Protein AF-A0A261QJY0-F1 (afdb_monomer_lite)

Radius of gyration: 17.7 Å; chains: 1; bounding box: 54×15×42 Å

pLDDT: mean 77.88, std 12.26, range [44.16, 91.75]

Foldseek 3Di:
DVVLVVLLVQLVVLQVQLVVVLVVLVVVVVVVDDPVVSVVVSVPDCSPVSNVSSVVSNVCSVPPPPPPDDDDD

Sequence (73 aa):
MAFRLALFLIGFGLTVLGGVSCIMYLNLLTAGWTLKEYASFIIGRSECYLFIIGFVLMAISIYFPSKWKVEKI

Structure (mmCIF, N/CA/C/O backbone):
data_AF-A0A261QJY0-F1
#
_entry.id   AF-A0A261QJY0-F1
#
loop_
_atom_site.group_PDB
_atom_site.id
_atom_site.type_symbol
_atom_site.label_atom_id
_atom_site.label_alt_id
_atom_site.label_comp_id
_atom_site.label_asym_id
_atom_site.label_entity_id
_atom_site.label_seq_id
_atom_site.pdbx_PDB_ins_code
_atom_site.Cartn_x
_atom_site.Cartn_y
_atom_site.Cartn_z
_atom_site.occupancy
_atom_site.B_iso_or_equiv
_atom_site.auth_seq_id
_atom_site.auth_comp_id
_atom_site.auth_asym_id
_atom_site.auth_atom_id
_atom_site.pdbx_PDB_model_num
ATOM 1 N N . MET A 1 1 ? -10.729 -2.659 23.975 1.00 66.19 1 MET A N 1
ATOM 2 C CA . MET A 1 1 ? -9.424 -2.077 23.581 1.00 66.19 1 MET A CA 1
ATOM 3 C C . MET A 1 1 ? -8.595 -3.066 22.760 1.00 66.19 1 MET A C 1
ATOM 5 O O . MET A 1 1 ? -8.338 -2.777 21.601 1.00 66.19 1 MET A O 1
ATOM 9 N N . ALA A 1 2 ? -8.258 -4.248 23.298 1.00 74.06 2 ALA A N 1
ATOM 10 C CA . ALA A 1 2 ? -7.374 -5.227 22.642 1.00 74.06 2 ALA A CA 1
ATOM 11 C C . ALA A 1 2 ? -7.845 -5.720 21.258 1.00 74.06 2 ALA A C 1
ATOM 13 O O . ALA A 1 2 ? -7.037 -5.826 20.344 1.00 74.06 2 ALA A O 1
ATOM 14 N N . PHE A 1 3 ? -9.149 -5.938 21.062 1.00 76.88 3 PHE A N 1
ATOM 15 C CA . PHE A 1 3 ? -9.687 -6.400 19.773 1.00 76.88 3 PHE A CA 1
ATOM 16 C C . PHE A 1 3 ? -9.427 -5.422 18.610 1.00 76.88 3 PHE A C 1
ATOM 18 O O . PHE A 1 3 ? -9.123 -5.837 17.497 1.00 76.88 3 PHE A O 1
ATOM 25 N N . ARG A 1 4 ? -9.468 -4.109 18.878 1.00 74.56 4 ARG A N 1
ATOM 26 C CA . ARG A 1 4 ? -9.142 -3.069 17.885 1.00 74.56 4 ARG A CA 1
ATOM 27 C C . ARG A 1 4 ? -7.664 -3.067 17.529 1.00 74.56 4 ARG A C 1
ATOM 29 O O . ARG A 1 4 ? -7.314 -2.911 16.368 1.00 74.56 4 ARG A O 1
ATOM 36 N N . LEU A 1 5 ? -6.814 -3.245 18.540 1.00 81.94 5 LEU A N 1
ATOM 37 C CA . LEU A 1 5 ? -5.376 -3.343 18.341 1.00 81.94 5 LEU A CA 1
ATOM 38 C C . LEU A 1 5 ? -5.045 -4.573 17.488 1.00 81.94 5 LEU A C 1
ATOM 40 O O . LEU A 1 5 ? -4.260 -4.459 16.559 1.00 81.94 5 LEU A O 1
ATOM 44 N N . ALA A 1 6 ? -5.689 -5.715 17.749 1.00 85.38 6 ALA A N 1
ATOM 45 C CA . ALA A 1 6 ? -5.504 -6.938 16.971 1.00 85.38 6 ALA A CA 1
ATOM 46 C C . ALA A 1 6 ? -5.910 -6.762 15.498 1.00 85.38 6 ALA A C 1
ATOM 48 O O . ALA A 1 6 ? -5.135 -7.113 14.615 1.00 85.38 6 A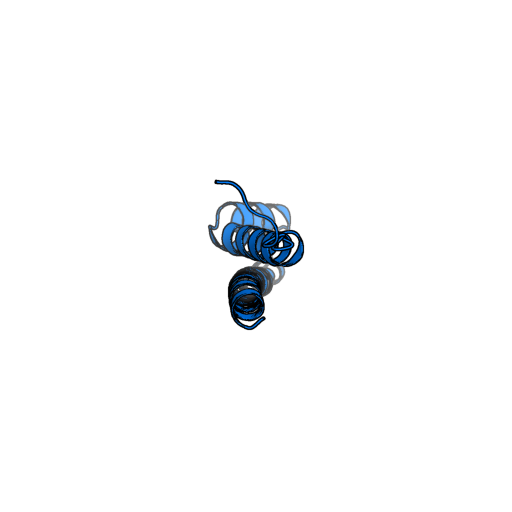LA A O 1
ATOM 49 N N . LEU A 1 7 ? -7.073 -6.160 15.216 1.00 82.19 7 LEU A N 1
ATOM 50 C CA . LEU A 1 7 ? -7.496 -5.860 13.839 1.00 82.19 7 LEU A CA 1
ATOM 51 C C . LEU A 1 7 ? -6.539 -4.893 13.132 1.00 82.19 7 LEU A C 1
ATOM 53 O O . LEU A 1 7 ? -6.192 -5.104 11.970 1.00 82.19 7 LEU A O 1
ATOM 57 N N . PHE A 1 8 ? -6.065 -3.872 13.846 1.00 85.94 8 PHE A N 1
ATOM 58 C CA . PHE A 1 8 ? -5.066 -2.944 13.329 1.00 85.94 8 PHE A CA 1
ATOM 59 C C . PHE A 1 8 ? -3.728 -3.642 13.037 1.00 85.94 8 PHE A C 1
ATOM 61 O O . PHE A 1 8 ? -3.172 -3.451 11.963 1.00 85.94 8 PHE A O 1
ATOM 68 N N . LEU A 1 9 ? -3.239 -4.496 13.943 1.00 88.44 9 LEU A N 1
ATOM 69 C CA . LEU A 1 9 ? -2.013 -5.289 13.780 1.00 88.44 9 LEU A CA 1
ATOM 70 C C . LEU A 1 9 ? -2.110 -6.269 12.601 1.00 88.44 9 LEU A C 1
ATOM 72 O O . LEU A 1 9 ? -1.141 -6.431 11.864 1.00 88.44 9 LEU A O 1
ATOM 76 N N . ILE A 1 10 ? -3.277 -6.883 12.388 1.00 89.25 10 ILE A N 1
ATOM 77 C CA . ILE A 1 10 ? -3.532 -7.762 11.238 1.00 89.25 10 ILE A CA 1
ATOM 78 C C . ILE A 1 10 ? -3.495 -6.961 9.928 1.00 89.25 10 ILE A C 1
ATOM 80 O O . ILE A 1 10 ? -2.805 -7.355 8.988 1.00 89.25 10 ILE A O 1
ATOM 84 N N . GLY A 1 11 ? -4.186 -5.816 9.867 1.00 89.75 11 GLY A N 1
ATOM 85 C CA . GLY A 1 11 ? -4.154 -4.933 8.696 1.00 89.75 11 GLY A CA 1
ATOM 86 C C . GLY A 1 11 ? -2.755 -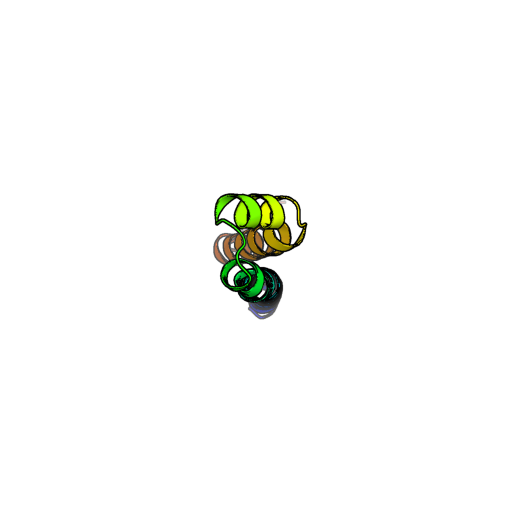4.369 8.420 1.00 89.75 11 GLY A C 1
ATOM 87 O O . GLY A 1 11 ? -2.319 -4.308 7.268 1.00 89.75 11 GLY A O 1
ATOM 88 N N . PHE A 1 12 ? -2.015 -4.038 9.479 1.00 89.19 12 PHE A N 1
ATOM 89 C CA . PHE A 1 12 ? -0.625 -3.605 9.409 1.00 89.19 12 PHE A CA 1
ATOM 90 C C . PHE A 1 12 ? 0.271 -4.704 8.833 1.00 89.19 12 PHE A C 1
ATOM 92 O O . PHE A 1 12 ? 1.006 -4.444 7.885 1.00 89.19 12 PHE A O 1
ATOM 99 N N . GLY A 1 13 ? 0.155 -5.943 9.318 1.00 91.75 13 GLY A N 1
ATOM 100 C CA . GLY A 1 13 ? 0.911 -7.085 8.797 1.00 91.75 13 GLY A CA 1
ATOM 101 C C . GLY A 1 13 ? 0.652 -7.347 7.311 1.00 91.75 13 GLY A C 1
ATOM 102 O O . GLY A 1 13 ? 1.604 -7.493 6.546 1.00 91.75 13 GLY A O 1
ATOM 103 N N . LEU A 1 14 ? -0.615 -7.323 6.874 1.00 88.94 14 LEU A N 1
ATOM 104 C CA . LEU A 1 14 ? -0.962 -7.452 5.450 1.00 88.94 14 LEU A CA 1
ATOM 105 C C . LEU A 1 14 ? -0.351 -6.334 4.595 1.00 88.94 14 LEU A C 1
ATOM 107 O O . LEU A 1 14 ? 0.158 -6.588 3.504 1.00 88.94 14 LEU A O 1
ATOM 111 N N . THR A 1 15 ? -0.379 -5.103 5.105 1.00 91.69 15 THR A N 1
ATOM 112 C CA . THR A 1 15 ? 0.174 -3.937 4.407 1.00 91.69 15 THR A CA 1
ATOM 113 C C . THR A 1 15 ? 1.693 -4.025 4.302 1.00 91.69 15 THR A C 1
ATOM 115 O O . THR A 1 15 ? 2.252 -3.774 3.239 1.00 91.69 15 THR A O 1
ATOM 118 N N . VAL A 1 16 ? 2.376 -4.438 5.373 1.00 91.69 16 VAL A N 1
ATOM 119 C CA . VAL A 1 16 ? 3.832 -4.631 5.368 1.00 91.69 16 VAL A CA 1
ATOM 120 C C . VAL A 1 16 ? 4.228 -5.736 4.389 1.00 91.69 16 VAL A C 1
ATOM 122 O O . VAL A 1 16 ? 5.158 -5.532 3.617 1.00 91.69 16 VAL A O 1
ATOM 125 N N . LEU A 1 17 ? 3.503 -6.858 4.344 1.00 90.38 17 LEU A N 1
ATOM 126 C CA . LEU A 1 17 ? 3.768 -7.941 3.387 1.00 90.38 17 LEU A CA 1
ATOM 127 C C . LEU A 1 17 ? 3.659 -7.461 1.931 1.00 90.38 17 LEU A C 1
ATOM 129 O O . LEU A 1 17 ? 4.587 -7.666 1.153 1.00 90.38 17 LEU A O 1
ATOM 133 N N . GLY A 1 18 ? 2.579 -6.755 1.578 1.00 88.12 18 GLY A N 1
ATOM 134 C CA . GLY A 1 18 ? 2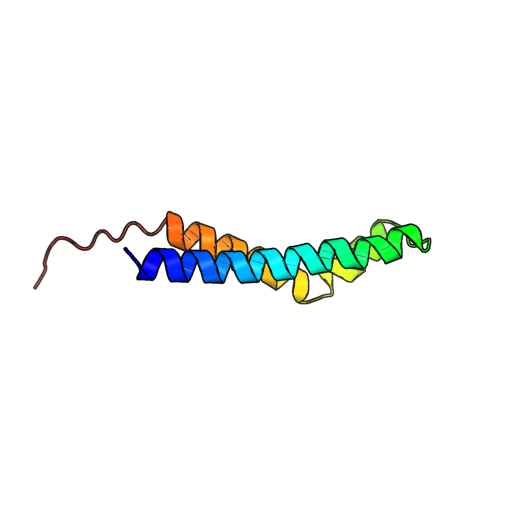.425 -6.186 0.234 1.00 88.12 18 GLY A CA 1
ATOM 135 C C . GLY A 1 18 ? 3.473 -5.112 -0.095 1.00 88.12 18 GLY A C 1
ATOM 136 O O . GLY A 1 18 ? 3.961 -5.039 -1.222 1.00 88.12 18 GLY A O 1
ATOM 137 N N . GLY A 1 19 ? 3.873 -4.307 0.895 1.00 88.31 19 GLY A N 1
ATOM 138 C CA . GLY A 1 19 ? 4.913 -3.287 0.744 1.00 88.31 19 GLY A CA 1
ATOM 139 C C . GLY A 1 19 ? 6.311 -3.876 0.530 1.00 88.31 19 GLY A C 1
ATOM 140 O O . GLY A 1 19 ? 7.049 -3.409 -0.335 1.00 88.31 19 GLY A O 1
ATOM 141 N N . VAL A 1 20 ? 6.665 -4.932 1.269 1.00 89.69 20 VAL A N 1
ATOM 142 C CA . VAL A 1 20 ? 7.946 -5.638 1.108 1.00 89.69 20 VAL A CA 1
ATOM 143 C C . VAL A 1 20 ? 8.025 -6.305 -0.264 1.00 89.69 20 VAL A C 1
ATOM 145 O O . VAL A 1 20 ? 9.059 -6.182 -0.918 1.00 89.69 20 VAL A O 1
ATOM 148 N N . SER A 1 21 ? 6.940 -6.920 -0.750 1.00 85.19 21 SER A N 1
ATOM 149 C CA . SER A 1 21 ? 6.880 -7.444 -2.122 1.00 85.19 21 SER A CA 1
ATOM 150 C C . SER A 1 21 ? 7.152 -6.352 -3.161 1.00 85.19 21 SER A C 1
ATOM 152 O O . SER A 1 21 ? 8.001 -6.545 -4.029 1.00 85.19 21 SER A O 1
ATOM 154 N N . CYS A 1 22 ? 6.525 -5.173 -3.042 1.00 83.69 22 CYS A N 1
ATOM 155 C CA . CYS A 1 22 ? 6.818 -4.038 -3.929 1.00 83.69 22 CYS A CA 1
ATOM 156 C C . CYS A 1 22 ? 8.308 -3.667 -3.925 1.00 83.69 22 CYS A C 1
ATOM 158 O O . CYS A 1 22 ? 8.895 -3.466 -4.985 1.00 83.69 22 CYS A O 1
ATOM 160 N N . ILE A 1 23 ? 8.942 -3.609 -2.749 1.00 87.56 23 ILE A N 1
ATOM 161 C CA . ILE A 1 23 ? 10.369 -3.275 -2.646 1.00 87.56 23 ILE A CA 1
ATOM 162 C C . ILE A 1 23 ? 11.237 -4.374 -3.269 1.00 87.56 23 ILE A C 1
ATOM 164 O O . ILE A 1 23 ? 12.212 -4.075 -3.951 1.00 87.56 23 ILE A O 1
ATOM 168 N N . MET A 1 24 ? 10.883 -5.644 -3.080 1.00 85.50 24 MET A N 1
ATOM 169 C CA . MET A 1 24 ? 11.638 -6.769 -3.632 1.00 85.50 24 MET A CA 1
ATOM 170 C C . MET A 1 24 ? 11.644 -6.751 -5.167 1.00 85.50 24 MET A C 1
ATOM 172 O O . MET A 1 24 ? 12.681 -7.001 -5.784 1.00 85.50 24 MET A O 1
ATOM 176 N N . TYR A 1 25 ? 10.524 -6.380 -5.793 1.00 81.50 25 TYR A N 1
ATOM 177 C CA . TYR A 1 25 ? 10.434 -6.285 -7.249 1.00 81.50 25 TYR A CA 1
ATOM 178 C C . TYR A 1 25 ? 11.136 -5.057 -7.841 1.00 81.50 25 TYR A C 1
ATOM 180 O O . TYR A 1 25 ? 11.415 -5.064 -9.040 1.00 81.50 25 TYR A O 1
ATOM 188 N N . LEU A 1 26 ? 11.492 -4.034 -7.046 1.00 82.81 26 LEU A N 1
ATOM 189 C CA . LEU A 1 26 ? 12.333 -2.923 -7.532 1.00 82.81 26 LEU A CA 1
ATOM 190 C C . LEU A 1 26 ? 13.668 -3.425 -8.091 1.00 82.81 26 LEU A C 1
ATOM 192 O O . LEU A 1 26 ? 14.256 -2.778 -8.955 1.00 82.81 26 LEU A O 1
ATOM 196 N N . ASN A 1 27 ? 14.124 -4.600 -7.650 1.00 86.06 27 ASN A N 1
ATOM 197 C CA . ASN A 1 27 ? 15.301 -5.256 -8.203 1.00 86.06 27 ASN A CA 1
ATOM 198 C C . ASN A 1 27 ? 15.180 -5.500 -9.725 1.00 86.06 27 ASN A C 1
ATOM 200 O O . ASN A 1 27 ? 16.152 -5.282 -10.446 1.00 86.06 27 ASN A O 1
ATOM 204 N N . LEU A 1 28 ? 13.988 -5.840 -10.241 1.00 79.81 28 LEU A N 1
ATOM 205 C CA . LEU A 1 28 ? 13.774 -6.032 -11.685 1.00 79.81 28 LEU A CA 1
ATOM 206 C C . LEU A 1 28 ? 13.979 -4.732 -12.471 1.00 79.81 28 LEU A C 1
ATOM 208 O O . LEU A 1 28 ? 14.460 -4.767 -13.602 1.00 79.81 28 LEU A O 1
ATOM 212 N N . LEU A 1 29 ? 13.662 -3.585 -11.866 1.00 81.56 29 LEU A N 1
ATOM 213 C CA . LEU A 1 29 ? 13.888 -2.281 -12.483 1.00 81.56 29 LEU A CA 1
ATOM 214 C C . LEU A 1 29 ? 15.387 -2.033 -12.712 1.00 81.56 29 LEU A C 1
ATOM 216 O O . LEU A 1 29 ? 15.801 -1.619 -13.792 1.00 81.56 29 LEU A O 1
ATOM 220 N N . THR A 1 30 ? 16.211 -2.361 -11.714 1.00 78.75 30 THR A N 1
ATOM 221 C CA . THR A 1 30 ? 17.677 -2.285 -11.805 1.00 78.75 30 THR A CA 1
ATOM 222 C C . THR A 1 30 ? 18.255 -3.325 -12.769 1.00 78.75 30 THR A C 1
ATOM 224 O O . THR A 1 30 ? 19.281 -3.072 -13.394 1.00 78.75 30 THR A O 1
ATOM 227 N N . ALA A 1 31 ? 17.585 -4.465 -12.954 1.00 83.44 31 ALA A N 1
ATOM 228 C CA . ALA A 1 31 ? 17.965 -5.493 -13.925 1.00 83.44 31 ALA A CA 1
ATOM 229 C C . ALA A 1 31 ? 17.723 -5.086 -15.398 1.00 83.44 31 ALA A C 1
ATOM 231 O O . ALA A 1 31 ? 17.989 -5.874 -16.303 1.00 83.44 31 ALA A O 1
ATOM 232 N N . GLY A 1 32 ? 17.236 -3.864 -15.651 1.00 82.88 32 GLY A N 1
ATOM 233 C CA . GLY A 1 32 ? 17.043 -3.311 -16.993 1.00 82.88 32 GLY A CA 1
ATOM 234 C C . GLY A 1 32 ? 15.594 -3.317 -17.480 1.00 82.88 32 GLY A C 1
ATOM 235 O O . GLY A 1 32 ? 15.346 -2.998 -18.642 1.00 82.88 32 GLY A O 1
ATOM 236 N N . TRP A 1 33 ? 14.624 -3.657 -16.623 1.00 79.88 33 TRP A N 1
ATOM 237 C CA . TRP A 1 33 ? 13.210 -3.553 -16.982 1.00 79.88 33 TRP A CA 1
ATOM 238 C C . TRP A 1 33 ? 12.738 -2.101 -16.982 1.00 79.88 33 TRP A C 1
ATOM 240 O O . TRP A 1 33 ? 13.104 -1.289 -16.133 1.00 79.88 33 TRP A O 1
ATOM 250 N N . THR A 1 34 ? 11.860 -1.768 -17.926 1.00 84.75 34 THR A N 1
ATOM 251 C CA . THR A 1 34 ? 11.245 -0.440 -17.992 1.00 84.75 34 THR A CA 1
ATOM 252 C C . THR A 1 34 ? 10.190 -0.277 -16.890 1.00 84.75 34 THR A C 1
ATOM 254 O O . THR A 1 34 ? 9.480 -1.223 -16.556 1.00 84.75 34 THR A O 1
ATOM 257 N N . LEU A 1 35 ? 9.997 0.947 -16.381 1.00 77.06 35 LEU A N 1
ATOM 258 C CA . LEU A 1 35 ? 8.960 1.273 -15.381 1.00 77.06 35 LEU A CA 1
ATOM 259 C C . LEU A 1 35 ? 7.546 0.800 -15.769 1.00 77.06 35 LEU A C 1
ATOM 261 O O . LEU A 1 35 ? 6.766 0.433 -14.893 1.00 77.06 35 LEU A O 1
ATOM 265 N N . LYS A 1 36 ? 7.218 0.775 -17.069 1.00 78.50 36 LYS A N 1
ATOM 266 C CA . LYS A 1 36 ? 5.934 0.256 -17.570 1.00 78.50 36 LYS A CA 1
ATOM 267 C C . LYS A 1 36 ? 5.781 -1.255 -17.369 1.00 78.50 36 LYS A C 1
ATOM 269 O O . LYS A 1 36 ? 4.727 -1.686 -16.911 1.00 78.50 36 LYS A O 1
ATOM 274 N N . GLU A 1 37 ? 6.824 -2.027 -17.666 1.00 79.56 37 GLU A N 1
ATOM 275 C CA . GLU A 1 37 ? 6.841 -3.488 -17.495 1.00 79.56 37 GLU A CA 1
ATOM 276 C C . GLU A 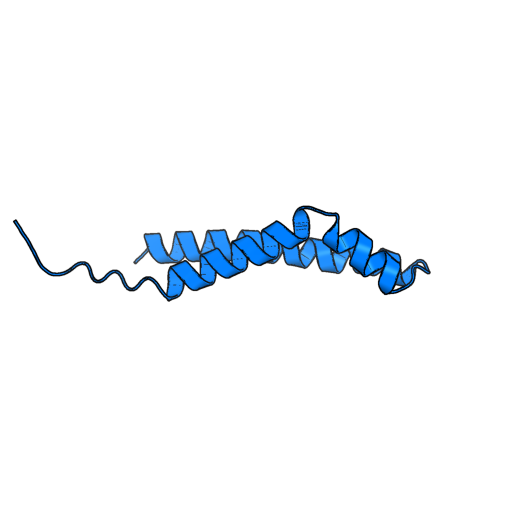1 37 ? 6.733 -3.846 -16.012 1.00 79.56 37 GLU A C 1
ATOM 278 O O . GLU A 1 37 ? 5.922 -4.680 -15.620 1.00 79.56 37 GLU A O 1
ATOM 283 N N . TYR A 1 38 ? 7.476 -3.126 -15.168 1.00 81.38 38 TYR A N 1
ATOM 284 C CA . TYR A 1 38 ? 7.407 -3.262 -13.717 1.00 81.38 38 TYR A CA 1
ATOM 285 C C . TYR A 1 38 ? 6.001 -2.983 -13.169 1.00 81.38 38 TYR A C 1
ATOM 287 O O . TYR A 1 38 ? 5.464 -3.795 -12.418 1.00 81.38 38 TYR A O 1
ATOM 295 N N . ALA A 1 39 ? 5.369 -1.875 -13.571 1.00 78.38 39 ALA A N 1
ATOM 296 C CA . ALA A 1 39 ? 4.022 -1.535 -13.117 1.00 78.38 39 ALA A CA 1
ATOM 297 C C . ALA A 1 39 ? 2.979 -2.565 -13.581 1.00 78.38 39 ALA A C 1
ATOM 299 O O . ALA A 1 39 ? 2.123 -2.965 -12.796 1.00 78.38 39 ALA A O 1
ATOM 300 N N . SER A 1 40 ? 3.068 -3.035 -14.830 1.00 79.56 40 SER A N 1
ATOM 301 C CA . SER A 1 40 ? 2.166 -4.069 -15.353 1.00 79.56 40 SER A CA 1
ATOM 302 C C . SER A 1 40 ? 2.345 -5.405 -14.619 1.00 79.56 40 SER A C 1
ATOM 304 O O . SER A 1 40 ? 1.359 -6.052 -14.264 1.00 79.56 40 SER A O 1
ATOM 306 N N . PHE A 1 41 ? 3.588 -5.766 -14.287 1.00 79.50 41 PHE A N 1
ATOM 307 C CA . PHE A 1 41 ? 3.916 -6.962 -13.511 1.00 79.50 41 PHE A CA 1
ATOM 308 C C . PHE A 1 41 ? 3.382 -6.898 -12.072 1.00 79.50 41 PHE A C 1
ATOM 310 O O . PHE A 1 41 ? 2.820 -7.871 -11.569 1.00 79.50 41 PHE A O 1
ATOM 317 N N . ILE A 1 42 ? 3.498 -5.735 -11.427 1.00 78.62 42 ILE A N 1
ATOM 318 C CA . ILE A 1 42 ? 2.991 -5.503 -10.069 1.00 78.62 42 ILE A CA 1
ATOM 319 C C . ILE A 1 42 ? 1.460 -5.538 -10.011 1.00 78.62 42 ILE A C 1
ATOM 321 O O . ILE A 1 42 ? 0.893 -6.108 -9.082 1.00 78.62 42 ILE A O 1
ATOM 325 N N . ILE A 1 43 ? 0.783 -4.980 -11.019 1.00 71.88 43 ILE A N 1
ATOM 326 C CA . ILE A 1 43 ? -0.685 -4.968 -11.108 1.00 71.88 43 ILE A CA 1
ATOM 327 C C . ILE A 1 43 ? -1.232 -6.375 -11.391 1.00 71.88 43 ILE A C 1
ATOM 329 O O . ILE A 1 43 ? -2.295 -6.734 -10.890 1.00 71.88 43 ILE A O 1
ATOM 333 N N . GLY A 1 44 ? -0.502 -7.193 -12.154 1.00 71.06 44 GLY A N 1
ATOM 334 C CA . GLY A 1 44 ? -0.867 -8.588 -12.418 1.00 71.06 44 GLY A CA 1
ATOM 335 C C . GLY A 1 44 ? -0.719 -9.521 -11.210 1.00 71.06 44 GLY A C 1
ATOM 336 O O . GLY A 1 44 ? -1.239 -10.638 -11.229 1.00 71.06 44 GLY A O 1
ATOM 337 N N . ARG A 1 45 ? -0.028 -9.093 -10.146 1.00 71.75 45 ARG A N 1
ATOM 338 C CA . ARG A 1 45 ? 0.214 -9.901 -8.946 1.00 71.75 45 ARG A CA 1
ATOM 339 C C . ARG A 1 45 ? -0.786 -9.579 -7.838 1.00 71.75 45 ARG A C 1
ATOM 341 O O . ARG A 1 45 ? -1.005 -8.431 -7.461 1.00 71.75 45 ARG A O 1
ATOM 348 N N . SER A 1 46 ? -1.312 -10.633 -7.211 1.00 67.19 46 SER A N 1
ATOM 349 C CA . SER A 1 46 ? -2.210 -10.560 -6.044 1.00 67.19 46 SER A CA 1
ATOM 350 C C . SER A 1 46 ? -1.60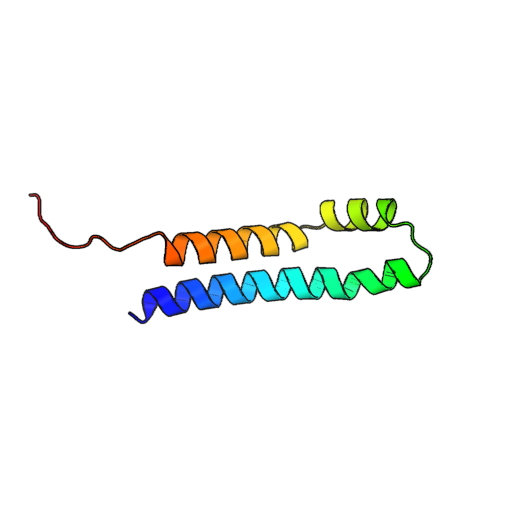0 -9.859 -4.817 1.00 67.19 46 SER A C 1
ATOM 352 O O . SER A 1 46 ? -2.295 -9.585 -3.844 1.00 67.19 46 SER A O 1
ATOM 354 N N . GLU A 1 47 ? -0.307 -9.546 -4.850 1.00 75.56 47 GLU A N 1
ATOM 355 C CA . GLU A 1 47 ? 0.458 -8.968 -3.745 1.00 75.56 47 GLU A CA 1
ATOM 356 C C . GLU A 1 47 ? 0.100 -7.494 -3.501 1.00 75.56 47 GLU A C 1
ATOM 358 O O . GLU A 1 47 ? -0.037 -7.073 -2.353 1.00 75.56 47 GLU A O 1
ATOM 363 N N . CYS A 1 48 ? -0.167 -6.718 -4.557 1.00 70.06 48 CYS A N 1
ATOM 364 C CA . CYS A 1 48 ? -0.646 -5.341 -4.399 1.00 70.06 48 CYS A CA 1
ATOM 365 C C . CYS A 1 48 ? -2.075 -5.274 -3.849 1.00 70.06 48 CYS A C 1
ATOM 367 O O . CYS A 1 48 ? -2.424 -4.318 -3.152 1.00 70.06 48 CYS A O 1
ATOM 369 N N . TYR A 1 49 ? -2.884 -6.312 -4.077 1.00 76.31 49 TYR A N 1
ATOM 370 C CA . TYR A 1 49 ? -4.193 -6.416 -3.440 1.00 76.31 49 TYR A CA 1
ATOM 371 C C . TYR A 1 49 ? -4.065 -6.602 -1.926 1.00 76.31 49 TYR A C 1
ATOM 373 O O . TYR A 1 49 ? -4.859 -6.019 -1.197 1.00 76.31 49 TYR A O 1
ATOM 381 N N . LEU A 1 50 ? -3.045 -7.320 -1.433 1.00 81.44 50 LEU A N 1
ATOM 382 C CA . LEU A 1 50 ? -2.792 -7.459 0.011 1.00 81.44 50 LEU A CA 1
ATOM 383 C C . LEU A 1 50 ? -2.453 -6.117 0.667 1.00 81.44 50 LEU A C 1
ATOM 385 O O . LEU A 1 50 ? -2.934 -5.844 1.766 1.00 81.44 50 LEU A O 1
ATOM 389 N N . PHE A 1 51 ? -1.695 -5.259 -0.025 1.00 85.25 51 PHE A N 1
ATOM 390 C CA . PHE A 1 51 ? -1.405 -3.902 0.445 1.00 85.25 51 PHE A CA 1
ATOM 391 C C . PHE A 1 51 ? -2.683 -3.064 0.576 1.00 85.25 51 PHE A C 1
ATOM 393 O O . PHE A 1 51 ? -2.945 -2.476 1.623 1.00 85.25 51 PHE A O 1
ATOM 400 N N . ILE A 1 52 ? -3.512 -3.051 -0.471 1.00 85.56 52 ILE A N 1
ATOM 401 C CA . ILE A 1 52 ? -4.757 -2.272 -0.512 1.00 85.56 52 ILE A CA 1
ATOM 402 C C . ILE A 1 52 ? -5.767 -2.800 0.512 1.00 85.56 52 ILE A C 1
ATOM 404 O O . ILE A 1 52 ? -6.359 -2.021 1.255 1.00 85.56 52 ILE A O 1
ATOM 408 N N . ILE A 1 53 ? -5.933 -4.121 0.599 1.00 87.50 53 ILE A N 1
ATOM 409 C CA . ILE A 1 53 ? -6.822 -4.779 1.562 1.00 87.50 53 ILE A CA 1
ATOM 410 C C . ILE A 1 53 ? -6.357 -4.502 2.993 1.00 87.50 53 ILE A C 1
ATOM 412 O O . ILE A 1 53 ? -7.178 -4.131 3.829 1.00 87.50 53 ILE A O 1
ATOM 416 N N . GLY A 1 54 ? -5.056 -4.625 3.275 1.00 86.56 54 GLY A N 1
ATOM 417 C CA . GLY A 1 54 ? -4.476 -4.313 4.582 1.00 86.56 54 GLY A CA 1
ATOM 418 C C . GLY A 1 54 ? -4.684 -2.850 4.982 1.00 86.56 54 GLY A C 1
ATOM 419 O O . GLY A 1 54 ? -5.079 -2.568 6.116 1.00 86.56 54 GLY A O 1
ATOM 420 N N . PHE A 1 55 ? -4.510 -1.926 4.033 1.00 87.56 55 PHE A N 1
ATOM 421 C CA . PHE A 1 55 ? -4.726 -0.498 4.247 1.00 87.56 55 PHE A CA 1
ATOM 422 C C . PHE A 1 55 ? -6.197 -0.172 4.528 1.00 87.56 55 PHE A C 1
ATOM 424 O O . PHE A 1 55 ? -6.502 0.539 5.486 1.00 87.56 55 PHE A O 1
ATOM 431 N N . VAL A 1 56 ? -7.121 -0.746 3.753 1.00 87.62 56 VAL A N 1
ATOM 432 C CA . VAL A 1 56 ? -8.567 -0.607 3.977 1.00 87.62 56 VAL A CA 1
ATOM 433 C C . VAL A 1 56 ? -8.970 -1.206 5.329 1.00 87.62 56 VAL A C 1
ATOM 435 O O . VAL A 1 56 ? -9.727 -0.580 6.065 1.00 87.62 56 VAL A O 1
ATOM 438 N N . LEU A 1 57 ? -8.421 -2.361 5.714 1.00 84.56 57 LEU A N 1
ATOM 439 C CA . LEU A 1 57 ? -8.643 -2.975 7.030 1.00 84.56 57 LEU A CA 1
ATOM 440 C C . LEU A 1 57 ? -8.168 -2.083 8.183 1.00 84.56 57 LEU A C 1
ATOM 442 O O . LEU A 1 57 ? -8.898 -1.916 9.161 1.00 84.56 57 LEU A O 1
ATOM 446 N N . MET A 1 58 ? -6.987 -1.468 8.069 1.00 85.88 58 MET A N 1
ATOM 447 C CA . MET A 1 58 ? -6.508 -0.499 9.063 1.00 85.88 58 MET A CA 1
ATOM 448 C C . MET A 1 58 ? -7.405 0.738 9.128 1.00 85.88 58 MET A C 1
ATOM 450 O O . MET A 1 58 ? -7.762 1.175 10.225 1.00 85.88 58 MET A O 1
ATOM 454 N N . ALA A 1 59 ? -7.807 1.275 7.971 1.00 85.19 59 ALA A N 1
ATOM 455 C CA . ALA A 1 59 ? -8.686 2.435 7.891 1.00 85.19 59 ALA A CA 1
ATOM 456 C C . ALA A 1 59 ? -10.046 2.148 8.541 1.00 85.19 59 ALA A C 1
ATOM 458 O O . ALA A 1 59 ? -10.493 2.931 9.375 1.00 85.19 59 ALA A O 1
ATOM 459 N N . ILE A 1 60 ? -10.658 0.995 8.249 1.00 81.56 60 ILE A N 1
ATOM 460 C CA . ILE A 1 60 ? -11.908 0.539 8.874 1.00 81.56 60 ILE A CA 1
ATOM 461 C C . ILE A 1 60 ? -11.715 0.342 10.379 1.00 81.56 60 ILE A C 1
ATOM 463 O O . ILE A 1 60 ? -12.554 0.779 11.158 1.00 81.56 60 ILE A O 1
ATOM 467 N N . SER A 1 61 ? -10.604 -0.249 10.823 1.00 79.00 61 SER A N 1
ATOM 468 C CA . SER A 1 61 ? -10.336 -0.453 12.254 1.00 79.00 61 SER A CA 1
ATOM 469 C C . SER A 1 61 ? -10.231 0.865 13.040 1.00 79.00 61 SER A C 1
ATOM 471 O O . SER A 1 61 ? -10.567 0.898 14.227 1.00 79.00 61 SER A O 1
ATOM 473 N N . ILE A 1 62 ? -9.785 1.949 12.394 1.00 77.06 62 ILE A N 1
ATOM 474 C CA . ILE A 1 62 ? -9.758 3.311 12.952 1.00 77.06 62 ILE A CA 1
ATOM 475 C C . ILE A 1 62 ? -11.137 3.983 12.863 1.00 77.06 62 ILE A C 1
ATOM 477 O O . ILE A 1 62 ? -11.609 4.547 13.852 1.00 77.06 62 ILE A O 1
ATOM 481 N N . TYR A 1 63 ? -11.788 3.909 11.698 1.00 74.50 63 TYR A N 1
ATOM 482 C CA . TYR A 1 63 ? -13.040 4.610 11.390 1.00 74.50 63 TYR A CA 1
ATOM 483 C C . TYR A 1 63 ? -14.310 3.885 11.814 1.00 74.50 63 TYR A C 1
ATOM 485 O O . TYR A 1 63 ? -15.382 4.461 11.664 1.00 74.50 63 TYR A O 1
ATOM 493 N N . PHE A 1 64 ? -14.234 2.670 12.357 1.00 65.12 64 PHE A N 1
ATOM 494 C CA . PHE A 1 64 ? -15.314 2.078 13.141 1.00 65.12 64 PHE A CA 1
ATOM 495 C C . PHE A 1 64 ? -15.156 2.517 14.610 1.00 65.12 64 PHE A C 1
ATOM 497 O O . PHE A 1 64 ? -14.579 1.794 15.443 1.00 65.12 64 PHE A O 1
ATOM 504 N N . PRO A 1 65 ? -15.676 3.700 15.013 1.00 53.31 65 PRO A N 1
ATOM 505 C CA . PRO A 1 65 ? -16.039 3.904 16.390 1.00 53.31 65 PRO A CA 1
ATOM 506 C C . PRO A 1 65 ? -17.114 2.866 16.679 1.00 53.31 65 PRO A C 1
ATOM 508 O O . PRO A 1 65 ? -18.208 2.902 16.122 1.00 53.31 65 PRO A O 1
ATOM 511 N N . SER A 1 66 ? -16.802 1.926 17.562 1.00 50.62 66 SER A N 1
ATOM 512 C CA . SER A 1 66 ? -17.844 1.230 18.285 1.00 50.62 66 SER A CA 1
ATOM 513 C C . SER A 1 66 ? -18.626 2.304 19.039 1.00 50.62 66 SER A C 1
ATOM 515 O O . SER A 1 66 ? -18.255 2.704 20.140 1.00 50.62 66 SER A O 1
ATOM 517 N N . LYS A 1 67 ? -19.691 2.820 18.422 1.00 48.06 67 LYS A N 1
ATOM 518 C CA . LYS A 1 67 ? -20.839 3.335 19.151 1.00 48.06 67 LYS A CA 1
ATOM 519 C C . LYS A 1 67 ? -21.614 2.123 19.655 1.00 48.06 67 LYS A C 1
ATOM 521 O O . LYS A 1 67 ? -22.727 1.869 19.226 1.00 48.06 67 LYS A O 1
ATOM 526 N N . TRP A 1 68 ? -21.018 1.363 20.569 1.00 44.16 68 TRP A N 1
ATOM 527 C CA . TRP A 1 68 ? -21.787 0.492 21.447 1.00 44.16 68 TRP A CA 1
ATOM 528 C C . TRP A 1 68 ? -22.067 1.247 22.737 1.00 44.16 68 TRP A C 1
ATOM 530 O O . TRP A 1 68 ? -21.451 1.022 23.774 1.00 44.16 68 TRP A O 1
ATOM 540 N N . LYS A 1 69 ? -23.011 2.183 22.641 1.00 50.41 69 LYS A N 1
ATOM 541 C CA . LYS A 1 69 ? -23.970 2.407 23.717 1.00 50.41 69 LYS A CA 1
ATOM 542 C C . LYS A 1 69 ? -25.234 3.037 23.141 1.00 50.41 69 LYS A C 1
ATOM 544 O O . LYS A 1 69 ? -25.187 4.169 22.672 1.00 50.41 69 LYS A O 1
ATOM 549 N N . VAL A 1 70 ? -26.313 2.256 23.193 1.00 52.28 70 VAL A N 1
ATOM 550 C CA . VAL A 1 70 ? -27.690 2.577 23.620 1.00 52.28 70 VAL A CA 1
ATOM 551 C C . VAL A 1 70 ? -28.664 1.728 22.789 1.00 52.28 70 VAL A C 1
ATOM 553 O O . VAL A 1 70 ? -28.960 2.045 21.644 1.00 52.28 70 VAL A O 1
ATOM 556 N N . GLU A 1 71 ? -29.041 0.594 23.391 1.00 56.84 71 GLU A N 1
ATOM 557 C CA . GLU A 1 71 ? -30.423 0.133 23.607 1.00 56.84 71 GLU A CA 1
ATOM 558 C C . GLU A 1 71 ? -31.454 0.302 22.481 1.00 56.84 71 GLU A C 1
ATOM 560 O O . GLU A 1 71 ? -31.760 1.420 22.078 1.00 56.84 71 GLU A O 1
ATOM 565 N N . LYS A 1 72 ? -32.040 -0.833 22.069 1.00 45.78 72 LYS A N 1
ATOM 566 C CA . LYS A 1 72 ? -33.457 -1.078 21.713 1.00 45.78 72 LYS A CA 1
ATOM 567 C C . LYS A 1 72 ? -33.524 -2.507 21.139 1.00 45.78 72 LYS A C 1
ATOM 569 O O . LYS A 1 72 ? -32.777 -2.786 20.209 1.00 45.78 72 LYS A O 1
ATOM 574 N N . ILE A 1 73 ? -34.320 -3.469 21.604 1.00 45.41 73 ILE A N 1
ATOM 575 C CA . ILE A 1 73 ? -35.517 -3.556 22.460 1.00 45.41 73 ILE A CA 1
ATOM 576 C C . I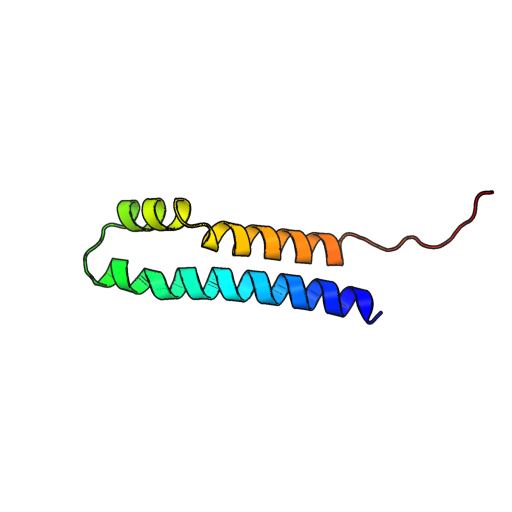LE A 1 73 ? -35.489 -4.946 23.107 1.00 45.41 73 ILE A C 1
ATOM 578 O O . ILE A 1 73 ? -34.993 -5.873 22.424 1.00 45.41 73 ILE A O 1
#

Secondary structure (DSSP, 8-state):
-HHHHHHHHHHHHHHHHHHHHHHHHHHHHHTT--HHHHHHHHHHSHHHHHHHHHHHHHHHHHH----------